Protein AF-A0A531MUA1-F1 (afdb_monomer_lite)

Secondary structure (DSSP, 8-state):
--PPP-S-EEEEEE-TT-S-EEEEEES----TT-SSSSGGG-S-HHHHHHHHTTSS-B-TTSSSB---TT-

Foldseek 3Di:
DPDDDDQWDFDWDDDPPDPDTDTDTGRDDDPVLAPPCAQCPDPPPVSVVCVVVVNWAQDPSNHHTDDDPVD

Structure (mmCIF, N/CA/C/O backbone):
data_AF-A0A531MUA1-F1
#
_entry.id   AF-A0A531MUA1-F1
#
loop_
_atom_site.group_PDB
_atom_site.id
_atom_site.type_symbol
_atom_site.label_atom_id
_atom_site.label_alt_id
_atom_site.label_comp_id
_atom_site.label_asym_id
_atom_site.label_entity_id
_atom_site.label_seq_id
_atom_site.pdbx_PDB_ins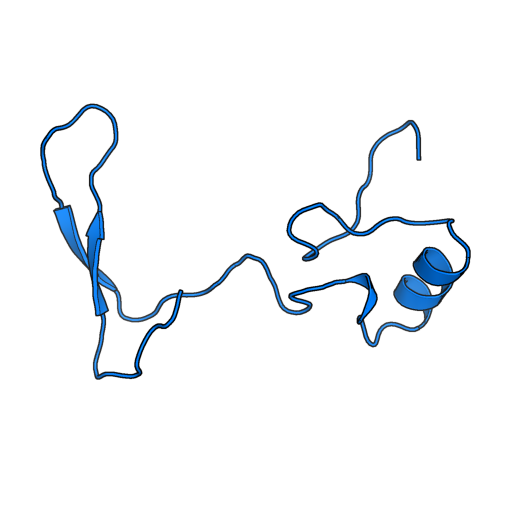_code
_atom_site.Cartn_x
_atom_site.Cartn_y
_atom_site.Cartn_z
_atom_site.occupancy
_atom_site.B_iso_or_equiv
_atom_site.auth_seq_id
_atom_site.auth_comp_id
_atom_site.auth_asym_id
_atom_site.auth_atom_id
_atom_site.pdbx_PDB_model_num
ATOM 1 N N . VAL A 1 1 ? -6.873 2.758 -9.362 1.00 48.41 1 VAL A N 1
ATOM 2 C CA . VAL A 1 1 ? -6.262 2.759 -10.712 1.00 48.41 1 VAL A CA 1
ATOM 3 C C . VAL A 1 1 ? -6.919 1.655 -11.518 1.00 48.41 1 VAL A C 1
ATOM 5 O O . VAL A 1 1 ? -6.910 0.517 -11.064 1.00 48.41 1 VAL A O 1
ATOM 8 N N . GLY A 1 2 ? -7.562 1.991 -12.637 1.00 53.88 2 GLY A N 1
ATOM 9 C CA . GLY A 1 2 ? -8.140 1.000 -13.546 1.00 53.88 2 GLY A CA 1
ATOM 10 C C . GLY A 1 2 ? -7.029 0.384 -14.381 1.00 53.88 2 GLY A C 1
ATOM 11 O O . GLY A 1 2 ? -6.741 0.858 -15.472 1.00 53.88 2 GLY A O 1
ATOM 12 N N . VAL A 1 3 ? -6.341 -0.602 -13.818 1.00 61.84 3 VAL A N 1
ATOM 13 C CA . VAL A 1 3 ? -5.301 -1.340 -14.530 1.00 61.84 3 VAL A CA 1
ATOM 14 C C . VAL A 1 3 ? -5.988 -2.428 -15.353 1.00 61.84 3 VAL A C 1
ATOM 16 O O . VAL A 1 3 ? -6.661 -3.291 -14.789 1.00 61.84 3 VAL A O 1
ATOM 19 N N . THR A 1 4 ? -5.844 -2.375 -16.677 1.00 63.06 4 THR A N 1
ATOM 20 C CA . THR A 1 4 ? -6.374 -3.412 -17.577 1.00 63.06 4 THR A CA 1
ATOM 21 C C . THR A 1 4 ? -5.385 -4.581 -17.632 1.00 63.06 4 THR A C 1
ATOM 23 O O . THR A 1 4 ? -4.185 -4.327 -17.721 1.00 63.06 4 THR A O 1
ATOM 26 N N . PRO A 1 5 ? -5.824 -5.848 -17.571 1.00 60.19 5 PRO A N 1
ATOM 27 C CA . PRO A 1 5 ? -4.908 -6.991 -17.600 1.00 60.19 5 PRO A CA 1
ATOM 28 C C . PRO A 1 5 ? -4.121 -7.104 -18.922 1.00 60.19 5 PRO A C 1
ATOM 30 O O . PRO A 1 5 ? -4.698 -6.905 -19.989 1.00 60.19 5 PRO A O 1
ATOM 33 N N . GLY A 1 6 ? -2.834 -7.471 -18.855 1.00 70.75 6 GLY A N 1
ATOM 34 C CA . GLY A 1 6 ? -1.947 -7.696 -20.011 1.00 70.75 6 GLY A CA 1
ATOM 35 C C . GLY A 1 6 ? -0.696 -8.529 -19.665 1.00 70.75 6 GLY A C 1
ATOM 36 O O . GLY A 1 6 ? -0.516 -8.888 -18.498 1.00 70.75 6 GLY A O 1
ATOM 37 N N . ASP A 1 7 ? 0.161 -8.831 -20.661 1.00 73.88 7 ASP A N 1
ATOM 38 C CA . ASP A 1 7 ? 1.372 -9.687 -20.528 1.00 73.88 7 ASP A CA 1
ATOM 39 C C . ASP A 1 7 ? 2.430 -9.115 -19.555 1.00 73.88 7 ASP A C 1
ATOM 41 O O . ASP A 1 7 ? 3.271 -9.844 -19.023 1.00 73.88 7 ASP A O 1
ATOM 45 N N . GLY A 1 8 ? 2.338 -7.816 -19.262 1.00 79.19 8 GLY A N 1
ATOM 46 C CA . GLY A 1 8 ? 3.154 -7.047 -18.326 1.00 79.19 8 GLY A CA 1
ATOM 47 C C . GLY A 1 8 ? 2.717 -5.579 -18.330 1.00 79.19 8 GLY A C 1
ATOM 48 O O . GLY A 1 8 ? 1.840 -5.191 -19.104 1.00 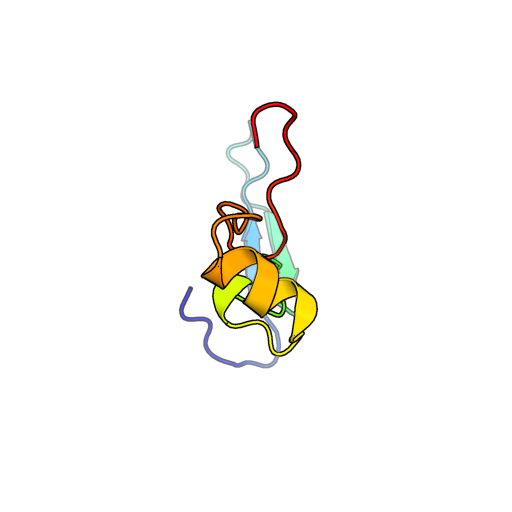79.19 8 GLY A O 1
ATOM 49 N N . PHE A 1 9 ? 3.312 -4.757 -17.465 1.00 82.31 9 PHE A N 1
ATOM 50 C CA . PHE A 1 9 ? 3.055 -3.319 -17.411 1.00 82.31 9 PHE A CA 1
ATOM 51 C C . PHE A 1 9 ? 4.347 -2.570 -17.682 1.00 82.31 9 PHE A C 1
ATOM 53 O O . PHE A 1 9 ? 5.247 -2.584 -16.850 1.00 82.31 9 PHE A O 1
ATOM 60 N N . ALA A 1 10 ? 4.424 -1.869 -18.807 1.00 87.50 10 ALA A N 1
ATOM 61 C CA . ALA A 1 10 ? 5.398 -0.797 -18.915 1.00 87.50 10 ALA A CA 1
ATOM 62 C C . ALA A 1 10 ? 4.927 0.333 -17.988 1.00 87.50 10 ALA A C 1
ATOM 64 O O . ALA A 1 10 ? 3.868 0.927 -18.203 1.00 87.50 10 ALA A O 1
ATOM 65 N N . GLY A 1 11 ? 5.668 0.563 -16.907 1.00 84.69 11 GLY A N 1
ATOM 66 C CA . GLY A 1 11 ? 5.438 1.656 -15.976 1.00 84.69 11 GLY A CA 1
ATOM 67 C C . GLY A 1 11 ? 6.476 2.735 -16.210 1.00 84.69 11 GLY A C 1
ATOM 68 O O . GLY A 1 11 ? 7.670 2.455 -16.215 1.00 84.69 11 GLY A O 1
ATOM 69 N N . GLU A 1 12 ? 6.039 3.974 -16.381 1.00 90.81 12 GLU A N 1
ATOM 70 C CA . GLU A 1 12 ? 6.947 5.107 -16.275 1.00 90.81 12 GLU A CA 1
ATOM 71 C C . GLU A 1 12 ? 6.929 5.604 -14.838 1.00 90.81 12 GLU A C 1
ATOM 73 O O . GLU A 1 12 ? 5.883 5.963 -14.292 1.00 90.81 12 GLU A O 1
ATOM 78 N N . VAL A 1 13 ? 8.101 5.625 -14.219 1.00 88.62 13 VAL A N 1
ATOM 79 C CA . VAL A 1 13 ? 8.305 6.226 -12.911 1.00 88.62 13 VAL A CA 1
ATOM 80 C C . VAL A 1 13 ? 9.291 7.356 -13.064 1.00 88.62 13 VAL A C 1
ATOM 82 O O . VAL A 1 13 ? 10.404 7.195 -13.551 1.00 88.62 13 VAL A O 1
ATOM 85 N N . GLN A 1 14 ? 8.881 8.532 -12.624 1.00 88.50 14 GLN A N 1
ATOM 86 C CA . GLN A 1 14 ? 9.794 9.644 -12.485 1.00 88.50 14 GLN A CA 1
ATOM 87 C C . GLN A 1 14 ? 10.431 9.584 -11.103 1.00 88.50 14 GLN A C 1
ATOM 89 O O . GLN A 1 14 ? 9.777 9.869 -10.095 1.00 88.50 14 GLN A O 1
ATOM 94 N N . SER A 1 15 ? 11.715 9.245 -11.048 1.00 82.31 15 SER A N 1
ATOM 95 C CA . SER A 1 15 ? 12.481 9.358 -9.813 1.00 82.31 15 SER A CA 1
ATOM 96 C C . SER A 1 15 ? 12.504 10.816 -9.346 1.00 82.31 15 SER A C 1
ATOM 98 O O . SER A 1 15 ? 12.632 11.766 -10.128 1.00 82.31 15 SER A O 1
ATOM 100 N N . ARG A 1 16 ? 12.363 11.017 -8.040 1.00 68.25 16 ARG A N 1
ATOM 101 C CA . ARG A 1 16 ? 12.227 12.353 -7.455 1.00 68.25 16 ARG A CA 1
ATOM 102 C C . ARG A 1 16 ? 13.484 13.208 -7.697 1.00 68.25 16 ARG A C 1
ATOM 104 O O . ARG A 1 16 ? 14.593 12.695 -7.652 1.00 68.25 16 ARG A O 1
ATOM 111 N N . HIS A 1 17 ? 13.304 14.519 -7.907 1.00 77.00 17 HIS A N 1
ATOM 112 C CA . HIS A 1 17 ? 14.359 15.510 -8.237 1.00 77.00 17 HIS A CA 1
ATOM 113 C C . HIS A 1 17 ? 15.038 15.341 -9.585 1.00 77.00 17 HIS A C 1
ATOM 115 O O . HIS A 1 17 ? 16.036 15.993 -9.886 1.00 77.00 17 HIS A O 1
ATOM 121 N N . THR A 1 18 ? 14.446 14.513 -10.420 1.00 85.88 18 THR A N 1
ATOM 122 C CA . THR A 1 18 ? 14.878 14.352 -11.788 1.00 85.88 18 THR A CA 1
ATOM 123 C C . THR A 1 18 ? 13.714 14.742 -12.689 1.00 85.88 18 THR A C 1
ATOM 125 O O . THR A 1 18 ? 12.553 14.583 -12.314 1.00 85.88 18 THR A O 1
ATOM 128 N N . GLN A 1 19 ? 14.006 15.261 -13.881 1.00 82.25 19 GLN A N 1
ATOM 129 C CA . GLN A 1 19 ? 13.023 15.339 -14.973 1.00 82.25 19 GLN A CA 1
ATOM 130 C C . GLN A 1 19 ? 13.079 14.091 -15.856 1.00 82.25 19 GLN A C 1
ATOM 132 O O . GLN A 1 19 ? 12.625 14.090 -16.996 1.00 82.25 19 GLN A O 1
ATOM 137 N N . ARG A 1 20 ? 13.696 13.031 -15.336 1.00 87.62 20 ARG A N 1
ATOM 138 C CA . ARG A 1 20 ? 13.947 11.819 -16.079 1.00 87.62 20 ARG A CA 1
ATOM 139 C C . ARG A 1 20 ? 12.860 10.818 -15.739 1.00 87.62 20 ARG A C 1
ATOM 141 O O . ARG A 1 20 ? 12.734 10.394 -14.593 1.00 87.62 20 ARG A O 1
ATOM 148 N N . LEU A 1 21 ? 12.087 10.462 -16.754 1.00 93.00 21 LEU A N 1
ATOM 149 C CA . LEU A 1 21 ? 11.229 9.293 -16.704 1.00 93.00 21 LEU A CA 1
ATOM 150 C C . LEU A 1 21 ? 12.096 8.048 -16.849 1.00 93.00 21 LEU A C 1
ATOM 152 O O . LEU A 1 21 ? 12.966 7.969 -17.720 1.00 93.00 21 LEU A O 1
ATOM 156 N N . GLU A 1 22 ? 11.865 7.098 -15.958 1.00 91.50 22 GLU A N 1
ATOM 157 C CA . GLU A 1 22 ? 12.450 5.774 -15.999 1.00 91.50 22 GLU A CA 1
ATOM 158 C C . GLU A 1 22 ? 11.323 4.807 -16.318 1.00 91.50 22 GLU A C 1
ATOM 160 O O . GLU A 1 22 ? 10.407 4.593 -15.524 1.00 91.50 22 GLU A O 1
ATOM 165 N N . THR A 1 23 ? 11.369 4.259 -17.523 1.00 92.88 23 THR A N 1
ATOM 166 C CA . THR A 1 23 ? 10.467 3.186 -17.906 1.00 92.88 23 THR A CA 1
ATOM 167 C C . THR A 1 23 ? 11.037 1.892 -17.364 1.00 92.88 23 THR A C 1
ATOM 169 O O . THR A 1 23 ? 12.188 1.548 -17.644 1.00 92.88 23 THR A O 1
ATOM 172 N N . PHE A 1 24 ? 10.234 1.170 -16.597 1.00 88.94 24 PHE A N 1
ATOM 173 C CA . PHE A 1 24 ? 10.537 -0.206 -16.266 1.00 88.94 24 PHE A CA 1
ATOM 174 C C . PHE A 1 24 ? 9.339 -1.084 -16.548 1.00 88.94 24 PHE A C 1
ATOM 176 O O . PHE A 1 24 ? 8.182 -0.729 -16.312 1.00 88.94 24 PHE A O 1
ATOM 183 N N . ASP A 1 25 ? 9.650 -2.274 -17.022 1.00 90.25 25 ASP A N 1
ATOM 184 C CA . ASP A 1 25 ? 8.653 -3.300 -17.200 1.00 90.25 25 ASP A CA 1
ATOM 185 C C . ASP A 1 25 ? 8.389 -3.942 -15.837 1.00 90.25 25 ASP A C 1
ATOM 187 O O . ASP A 1 25 ? 9.202 -4.684 -15.281 1.00 90.25 25 ASP A O 1
ATOM 191 N N . ALA A 1 26 ? 7.242 -3.604 -15.256 1.00 86.38 26 ALA A N 1
ATOM 192 C CA . ALA A 1 26 ? 6.720 -4.242 -14.071 1.00 86.38 26 ALA A CA 1
ATOM 193 C C . ALA A 1 26 ? 5.926 -5.464 -14.496 1.00 86.38 26 ALA A C 1
ATOM 195 O O . ALA A 1 26 ? 4.888 -5.388 -15.156 1.00 86.38 26 ALA A O 1
ATOM 196 N N . ALA A 1 27 ? 6.372 -6.617 -14.027 1.00 72.00 27 ALA A N 1
ATOM 197 C CA . ALA A 1 27 ? 5.595 -7.823 -14.206 1.00 72.00 27 ALA A CA 1
ATOM 198 C C . ALA A 1 27 ? 4.197 -7.704 -13.547 1.00 72.00 27 ALA A C 1
ATOM 200 O O . ALA A 1 27 ? 3.249 -8.279 -14.074 1.00 72.00 27 ALA A O 1
ATOM 201 N N . ARG A 1 28 ? 4.023 -6.974 -12.423 1.00 74.56 28 ARG A N 1
ATOM 202 C CA . ARG A 1 28 ? 2.741 -6.818 -11.687 1.00 74.56 28 ARG A CA 1
ATOM 203 C C . ARG A 1 28 ? 2.637 -5.481 -10.942 1.00 74.56 28 ARG A C 1
ATOM 205 O O . ARG A 1 28 ? 3.645 -4.944 -10.495 1.00 74.56 28 ARG A O 1
ATOM 212 N N . ILE A 1 29 ? 1.403 -5.023 -10.716 1.00 73.31 29 ILE A N 1
ATOM 213 C CA . ILE A 1 29 ? 1.075 -3.910 -9.815 1.00 73.31 29 ILE A CA 1
ATOM 214 C C . ILE A 1 29 ? 0.270 -4.477 -8.646 1.00 73.31 29 ILE A C 1
ATOM 216 O O . ILE A 1 29 ? -0.875 -4.894 -8.823 1.00 73.31 29 ILE A O 1
ATOM 220 N N . TYR A 1 30 ? 0.864 -4.496 -7.456 1.00 69.62 30 TYR A N 1
ATOM 221 C CA . TYR A 1 30 ? 0.123 -4.766 -6.232 1.00 69.62 30 TYR A CA 1
ATOM 222 C C . TYR A 1 30 ? -0.356 -3.450 -5.652 1.00 69.62 30 TYR A C 1
ATOM 224 O O . TYR A 1 30 ? 0.440 -2.558 -5.362 1.00 69.62 30 TYR A O 1
ATOM 232 N N . ASP A 1 31 ? -1.660 -3.360 -5.431 1.00 58.66 31 ASP A N 1
ATOM 233 C CA . ASP A 1 31 ? -2.196 -2.368 -4.520 1.00 58.66 31 ASP A CA 1
ATOM 234 C C . ASP A 1 31 ? -1.903 -2.847 -3.095 1.00 58.66 31 ASP A C 1
ATOM 236 O O . ASP A 1 31 ? -2.765 -3.373 -2.396 1.00 58.66 31 ASP A O 1
ATOM 240 N N . CYS A 1 32 ? -0.645 -2.693 -2.682 1.00 55.50 32 CYS A N 1
ATOM 241 C CA . CYS A 1 32 ? -0.231 -2.801 -1.288 1.00 55.50 32 CYS A CA 1
ATOM 242 C C . CYS A 1 32 ? -0.660 -1.559 -0.495 1.00 55.50 32 CYS A C 1
ATOM 244 O O . CYS A 1 32 ? 0.007 -1.159 0.455 1.00 55.50 32 CYS A O 1
ATOM 246 N N . SER A 1 33 ? -1.813 -0.991 -0.857 1.00 52.81 33 SER A N 1
ATOM 247 C CA . SER A 1 33 ? -2.811 -0.817 0.179 1.00 52.81 33 SER A CA 1
ATOM 248 C C . SER A 1 33 ? -2.985 -2.147 0.961 1.00 52.81 33 SER A C 1
ATOM 250 O O . SER A 1 33 ? -2.331 -2.226 1.981 1.00 52.81 33 SER A O 1
ATOM 252 N N . GLY A 1 34 ? -3.735 -3.219 0.597 1.00 53.78 34 GLY A N 1
ATOM 253 C CA . GLY A 1 34 ? -3.878 -4.451 1.459 1.00 53.78 34 GLY A CA 1
ATOM 254 C C . GLY A 1 34 ? -5.079 -5.429 1.232 1.00 53.78 34 GLY A C 1
ATOM 255 O O . GLY A 1 34 ? -5.967 -5.114 0.442 1.00 53.78 34 GLY A O 1
ATOM 256 N N . ILE A 1 35 ? -5.089 -6.633 1.899 1.00 49.12 35 ILE A N 1
ATOM 257 C CA . ILE A 1 35 ? -6.045 -7.805 1.746 1.00 49.12 35 ILE A CA 1
ATOM 258 C C . ILE A 1 35 ? -7.468 -7.453 2.109 1.00 49.12 35 ILE A C 1
ATOM 260 O O . ILE A 1 35 ? -8.433 -7.757 1.407 1.00 49.12 35 ILE A O 1
ATOM 264 N N . VAL A 1 36 ? -7.571 -6.801 3.245 1.00 59.16 36 VAL A N 1
ATOM 265 C CA . VAL A 1 36 ? -8.685 -5.940 3.439 1.00 59.16 36 VAL A CA 1
ATOM 266 C C . VAL A 1 36 ? -8.220 -4.657 2.784 1.00 59.16 36 VAL A C 1
ATOM 268 O O . VAL A 1 36 ? -7.323 -3.992 3.281 1.00 59.16 36 VAL A O 1
ATOM 271 N N . ARG A 1 37 ? -8.816 -4.340 1.632 1.00 60.50 37 ARG A N 1
ATOM 272 C CA . ARG A 1 37 ? -8.849 -2.951 1.153 1.00 60.50 37 ARG A CA 1
ATOM 273 C C . ARG A 1 37 ? -9.527 -2.059 2.191 1.00 60.50 37 ARG A C 1
ATOM 275 O O . ARG A 1 37 ? -9.437 -0.844 2.097 1.00 60.50 37 ARG A O 1
ATOM 282 N N . ASP A 1 38 ? -10.262 -2.706 3.107 1.00 67.94 38 ASP A N 1
ATOM 283 C CA . ASP A 1 38 ? -10.880 -2.128 4.274 1.00 67.94 38 ASP A CA 1
ATOM 284 C C . ASP A 1 38 ? -10.964 -3.056 5.498 1.00 67.94 38 ASP A C 1
ATOM 286 O O . ASP A 1 38 ? -11.920 -3.821 5.611 1.00 67.94 38 ASP A O 1
ATOM 290 N N . ILE A 1 39 ? -10.065 -2.923 6.475 1.00 78.88 39 ILE A N 1
ATOM 291 C CA . ILE A 1 39 ? -9.976 -3.790 7.655 1.00 78.88 39 ILE A CA 1
ATOM 292 C C . ILE A 1 39 ? -11.240 -3.818 8.529 1.00 78.88 39 ILE A C 1
ATOM 294 O O . ILE A 1 39 ? -11.421 -4.787 9.266 1.00 78.88 39 ILE A O 1
ATOM 298 N N . SER A 1 40 ? -12.179 -2.870 8.395 1.00 75.19 40 SER A N 1
ATOM 299 C CA . SER A 1 40 ? -13.498 -2.993 9.045 1.00 75.19 40 SER A CA 1
ATOM 300 C C . SER A 1 40 ? -14.380 -4.081 8.425 1.00 75.19 40 SER A C 1
ATOM 302 O O . SER A 1 40 ? -15.277 -4.603 9.075 1.00 75.19 40 SER A O 1
ATOM 304 N N . THR A 1 41 ? -14.110 -4.471 7.179 1.00 80.19 41 THR A N 1
ATOM 305 C CA . THR A 1 41 ? -14.762 -5.607 6.503 1.00 80.19 41 THR A CA 1
ATOM 306 C C . THR A 1 41 ? -14.041 -6.935 6.745 1.00 80.19 41 THR A C 1
ATOM 308 O O . THR A 1 41 ? -14.454 -7.971 6.219 1.00 80.19 41 THR A O 1
ATOM 311 N N . SER A 1 42 ? -12.988 -6.931 7.573 1.00 79.12 42 SER A N 1
ATOM 312 C CA . SER A 1 42 ? -12.209 -8.123 7.901 1.00 79.12 42 SER A CA 1
ATOM 313 C C . SER A 1 42 ? -13.115 -9.264 8.360 1.00 79.12 42 SER A C 1
ATOM 315 O O . SER A 1 42 ? -14.064 -9.069 9.120 1.00 79.12 42 SER A O 1
ATOM 317 N N . SER A 1 43 ? -12.832 -10.476 7.889 1.00 77.31 43 SER A N 1
ATOM 318 C CA . SER A 1 43 ? -13.501 -11.711 8.315 1.00 77.31 43 SER A CA 1
ATOM 319 C C . SER A 1 43 ? -13.041 -12.195 9.689 1.00 77.31 43 SER A C 1
ATOM 321 O O . SER A 1 43 ? -13.649 -13.107 10.249 1.00 77.31 43 SER A O 1
ATOM 323 N N . ASN A 1 44 ? -11.998 -11.579 10.253 1.00 85.31 44 ASN A N 1
ATOM 324 C CA . ASN A 1 44 ? -11.552 -11.875 11.601 1.00 85.31 44 ASN A CA 1
ATOM 325 C C . ASN A 1 44 ? -12.576 -11.331 12.605 1.00 85.31 44 ASN A C 1
ATOM 327 O O . ASN A 1 44 ? -12.722 -10.121 12.777 1.00 85.31 44 ASN A O 1
ATOM 331 N N . SER A 1 45 ? -13.272 -12.245 13.278 1.00 85.56 45 SER A N 1
ATOM 332 C CA . SER A 1 45 ? -14.334 -11.925 14.233 1.00 85.56 45 SER A CA 1
ATOM 333 C C . SER A 1 45 ? -13.850 -11.090 15.419 1.00 85.56 45 SER A C 1
ATOM 335 O O . SER A 1 45 ? -14.621 -10.285 15.935 1.00 85.56 45 SER A O 1
ATOM 337 N N . VAL A 1 46 ? -12.585 -11.228 15.825 1.00 89.31 46 VAL A N 1
ATOM 338 C CA . VAL A 1 46 ? -11.984 -10.416 16.891 1.00 89.31 46 VAL A CA 1
ATOM 339 C C . VAL A 1 46 ? -11.772 -8.988 16.404 1.00 89.31 46 VAL A C 1
ATOM 341 O O . VAL A 1 46 ? -12.247 -8.056 17.042 1.00 89.31 46 VAL A O 1
ATOM 344 N N . VAL A 1 47 ? -11.124 -8.813 15.250 1.00 86.38 47 VAL A N 1
ATOM 345 C CA . VAL A 1 47 ? -10.888 -7.485 14.653 1.00 86.38 47 VAL A CA 1
ATOM 346 C C . VAL A 1 47 ? -12.213 -6.771 14.394 1.00 86.38 47 VAL A C 1
ATOM 348 O O . VAL A 1 47 ? -12.372 -5.617 14.777 1.00 86.38 47 VAL A O 1
ATOM 351 N N . ARG A 1 48 ? -13.191 -7.480 13.823 1.00 86.31 48 ARG A N 1
ATOM 352 C CA . ARG A 1 48 ? -14.531 -6.948 13.569 1.00 86.31 48 ARG A CA 1
ATOM 353 C C . ARG A 1 48 ? -15.233 -6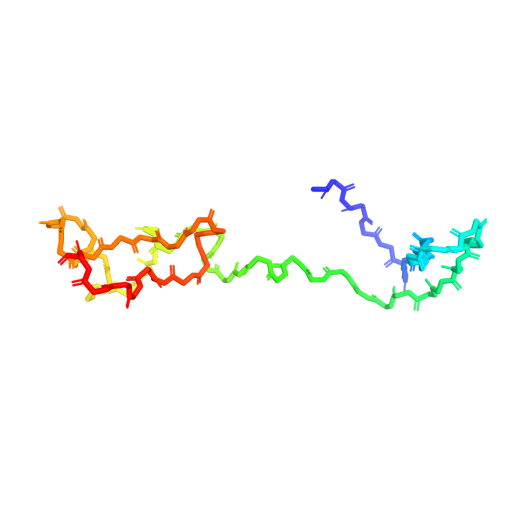.529 14.860 1.00 86.31 48 ARG A C 1
ATOM 355 O O . ARG A 1 48 ? -15.695 -5.405 14.950 1.00 86.31 48 ARG A O 1
ATOM 362 N N . SER A 1 49 ? -15.238 -7.386 15.883 1.00 89.00 49 SER A N 1
ATOM 363 C CA . SER A 1 49 ? -15.850 -7.076 17.184 1.00 89.00 49 SER A CA 1
ATOM 364 C C . SER A 1 49 ? -15.211 -5.862 17.865 1.00 89.00 49 SER A C 1
ATOM 366 O O . SER A 1 49 ? -15.913 -5.048 18.462 1.00 89.00 49 SER A O 1
ATOM 368 N N . LEU A 1 50 ? -13.886 -5.711 17.766 1.00 89.25 50 LEU A N 1
ATOM 369 C CA . LEU A 1 50 ? -13.182 -4.546 18.306 1.00 89.25 50 LEU A CA 1
ATOM 370 C C . LEU A 1 50 ? -13.565 -3.258 17.566 1.00 89.25 50 LEU A C 1
ATOM 372 O O . LEU A 1 50 ? -13.827 -2.248 18.217 1.00 89.25 50 LEU A O 1
ATOM 376 N N . VAL A 1 51 ? -13.655 -3.305 16.235 1.00 87.12 51 VAL A N 1
ATOM 377 C CA . VAL A 1 51 ? -14.086 -2.1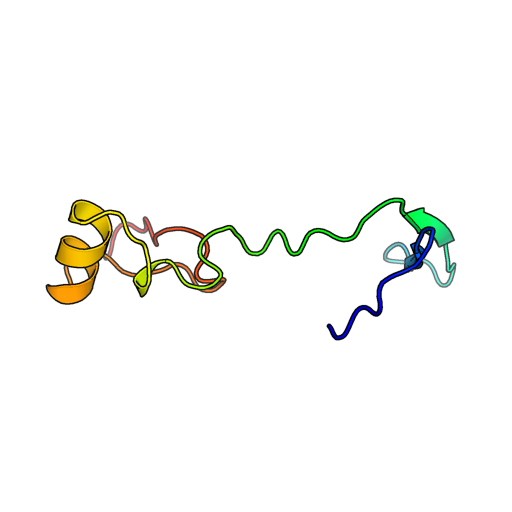65 15.412 1.00 87.12 51 VAL A CA 1
ATOM 378 C C . VAL A 1 51 ? -15.557 -1.813 15.668 1.00 87.12 51 VAL A C 1
ATOM 380 O O . VAL A 1 51 ? -15.861 -0.655 15.943 1.00 87.12 51 VAL A O 1
ATOM 383 N N . ASP A 1 52 ? -16.459 -2.799 15.672 1.00 88.75 52 ASP A N 1
ATOM 384 C CA . ASP A 1 52 ? -17.908 -2.609 15.863 1.00 88.75 52 ASP A CA 1
ATOM 385 C C . ASP A 1 52 ? -18.248 -1.975 17.221 1.00 88.75 52 ASP A C 1
ATOM 387 O O . ASP A 1 52 ? -19.220 -1.232 17.352 1.00 88.75 52 ASP A O 1
ATOM 391 N N . ARG A 1 53 ? -17.442 -2.262 18.250 1.00 89.44 53 ARG A N 1
ATOM 392 C CA . ARG A 1 53 ? -17.606 -1.735 19.614 1.00 89.44 53 ARG A CA 1
ATOM 393 C C . ARG A 1 53 ? -16.889 -0.404 19.847 1.00 89.44 53 ARG A C 1
ATOM 395 O O . ARG A 1 53 ? -16.959 0.115 20.958 1.00 89.44 53 ARG A O 1
ATOM 402 N N . GLY A 1 54 ? -16.183 0.120 18.845 1.00 83.81 54 GLY A N 1
ATOM 403 C CA . GLY A 1 54 ? -15.401 1.352 18.954 1.00 83.81 54 GLY A CA 1
ATOM 404 C C . GLY A 1 54 ? -14.126 1.223 19.795 1.00 83.81 54 GLY A C 1
ATOM 405 O O . GLY A 1 54 ? -13.634 2.230 20.285 1.00 83.81 54 GLY A O 1
ATOM 406 N N . LEU A 1 55 ? -13.605 0.004 19.981 1.00 86.25 55 LEU A N 1
ATOM 407 C CA . LEU A 1 55 ? -12.391 -0.288 20.763 1.00 86.25 55 LEU A CA 1
ATOM 408 C C . LEU A 1 55 ? -11.124 -0.414 19.898 1.00 86.25 55 LEU A C 1
ATOM 410 O O . LEU A 1 55 ? -10.026 -0.535 20.430 1.00 86.25 55 LEU A O 1
ATOM 414 N N . ALA A 1 56 ? -11.270 -0.442 18.573 1.00 87.25 56 ALA A N 1
ATOM 415 C CA . ALA A 1 56 ? -10.178 -0.357 17.610 1.00 87.25 56 ALA A CA 1
ATOM 416 C C . ALA A 1 56 ? -10.650 0.408 16.369 1.00 87.25 56 ALA A C 1
ATOM 418 O O . ALA A 1 56 ? -11.832 0.382 16.023 1.00 87.25 56 ALA A O 1
ATOM 419 N N . ARG A 1 57 ? -9.721 1.054 15.663 1.00 86.12 57 ARG A N 1
ATOM 420 C CA . ARG A 1 57 ? -10.002 1.825 14.446 1.00 86.12 57 ARG A CA 1
ATOM 421 C C . ARG A 1 57 ? -9.148 1.307 13.274 1.00 86.12 57 ARG A C 1
ATOM 423 O O . ARG A 1 57 ? -7.960 1.065 13.479 1.00 86.12 57 ARG A O 1
ATOM 430 N N . PRO A 1 58 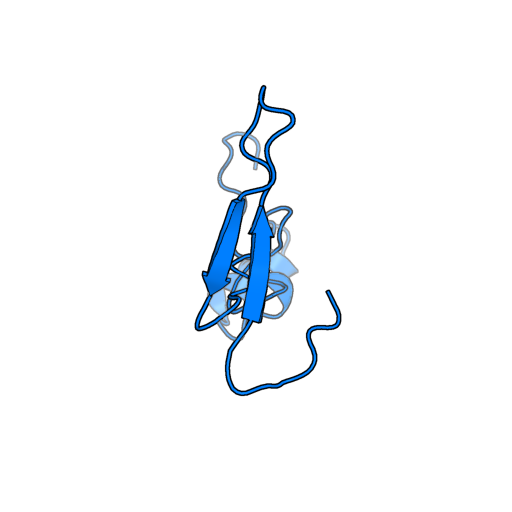? -9.707 1.125 12.058 1.00 87.06 58 PRO A N 1
ATOM 431 C CA . PRO A 1 58 ? -8.932 0.910 10.832 1.00 87.06 58 PRO A CA 1
ATOM 432 C C . PRO A 1 58 ? -7.876 1.995 10.602 1.00 87.06 58 PRO A C 1
ATOM 434 O O . PRO A 1 58 ? -8.133 3.165 10.886 1.00 87.06 58 PRO A O 1
ATOM 437 N N . ASP A 1 59 ? -6.731 1.640 10.024 1.00 80.56 59 ASP A N 1
ATOM 438 C CA . ASP A 1 59 ? -5.778 2.633 9.542 1.00 80.56 59 ASP A CA 1
ATOM 439 C C . ASP A 1 59 ? -6.336 3.391 8.314 1.00 80.56 59 ASP A C 1
ATOM 441 O O . ASP A 1 59 ? -7.327 2.972 7.706 1.00 80.56 59 ASP A O 1
ATOM 445 N N . PRO A 1 60 ? -5.730 4.519 7.919 1.00 69.25 60 PRO A N 1
ATOM 446 C CA . PRO A 1 60 ? -6.247 5.341 6.825 1.00 69.25 60 PRO A CA 1
ATOM 447 C C . PRO A 1 60 ? -6.242 4.695 5.427 1.00 69.25 60 PRO A C 1
ATOM 449 O O . PRO A 1 60 ? -7.077 5.065 4.602 1.00 69.25 60 PRO A O 1
ATOM 452 N N . LEU A 1 61 ? -5.335 3.750 5.135 1.00 70.62 61 LEU A N 1
ATOM 453 C CA . LEU A 1 61 ? -5.374 2.959 3.889 1.00 70.62 61 LEU A CA 1
ATOM 454 C C . LEU A 1 61 ? -6.372 1.801 3.997 1.00 70.62 61 LEU A C 1
ATOM 456 O O . LEU A 1 61 ? -6.722 1.190 2.990 1.00 70.62 61 LEU A O 1
ATOM 460 N N . ARG A 1 62 ? -6.873 1.597 5.218 1.00 72.75 62 ARG A N 1
ATOM 461 C CA . ARG A 1 62 ? -7.800 0.585 5.689 1.00 72.75 62 AR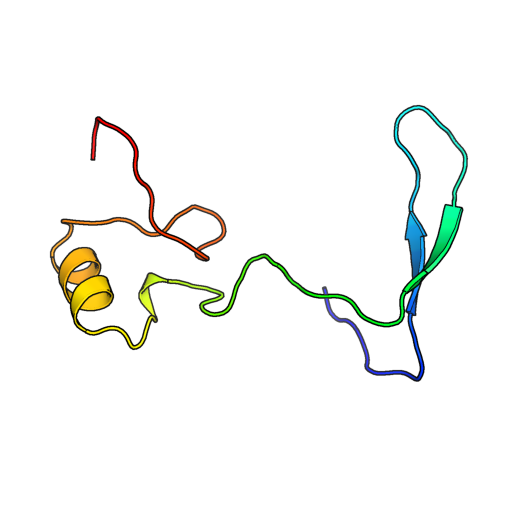G A CA 1
ATOM 462 C C . ARG A 1 62 ? -7.239 -0.818 5.510 1.00 72.75 62 ARG A C 1
ATOM 464 O O . ARG A 1 62 ? -7.966 -1.757 5.215 1.00 72.75 62 ARG A O 1
ATOM 471 N N . ILE A 1 63 ? -5.936 -0.953 5.701 1.00 73.44 63 ILE A N 1
ATOM 472 C CA . ILE A 1 63 ? -5.174 -2.166 5.367 1.00 73.44 63 ILE A CA 1
ATOM 473 C C . ILE A 1 63 ? -4.683 -2.876 6.620 1.00 73.44 63 ILE A C 1
ATOM 475 O O . ILE A 1 63 ? -4.533 -4.097 6.634 1.00 73.44 63 ILE A O 1
ATOM 479 N N . GLY A 1 64 ? -4.519 -2.101 7.688 1.00 78.38 64 GLY A N 1
ATOM 480 C CA . GLY A 1 64 ? -4.179 -2.483 9.046 1.00 78.38 64 GLY A CA 1
ATOM 481 C C . GLY A 1 64 ? -4.996 -1.689 10.072 1.00 78.38 64 GLY A C 1
ATOM 482 O O . GLY A 1 64 ? -5.961 -1.008 9.727 1.00 78.38 64 GLY A O 1
ATOM 483 N N . LEU A 1 65 ? -4.646 -1.824 11.354 1.00 83.00 65 LEU A N 1
ATOM 484 C CA . LEU A 1 65 ? -5.272 -1.124 12.483 1.00 83.00 65 LEU A CA 1
ATOM 485 C C . LEU A 1 65 ? -4.426 0.079 12.911 1.00 83.00 65 LEU A C 1
ATOM 487 O O . LEU A 1 65 ? -3.200 0.038 12.823 1.00 83.00 65 LEU A O 1
ATOM 491 N N . ASP A 1 66 ? -5.082 1.117 13.421 1.00 79.94 66 ASP A N 1
ATOM 492 C CA . ASP A 1 66 ? -4.426 2.257 14.059 1.00 79.94 66 ASP A CA 1
ATOM 493 C C . ASP A 1 66 ? -3.983 1.887 15.485 1.00 79.94 66 ASP A C 1
ATOM 495 O O . ASP A 1 66 ? -4.765 1.343 16.264 1.00 79.94 66 ASP A O 1
ATOM 499 N N . VAL A 1 67 ? -2.712 2.142 15.804 1.00 79.12 67 VAL A N 1
ATOM 500 C CA . VAL A 1 67 ? -2.030 1.662 17.022 1.00 79.12 67 VAL A CA 1
ATOM 501 C C . VAL A 1 67 ? -1.442 2.801 17.875 1.00 79.12 67 VAL A C 1
ATOM 503 O O . VAL A 1 67 ? -0.495 2.582 18.630 1.00 79.12 67 VAL A O 1
ATOM 506 N N . SER A 1 68 ? -1.956 4.033 17.749 1.00 66.75 68 SER A N 1
ATOM 507 C CA . SER A 1 68 ? -1.483 5.198 18.529 1.00 66.75 68 SER A CA 1
ATOM 508 C C . SER A 1 68 ? -1.903 5.183 20.017 1.00 66.75 68 SER A C 1
ATOM 510 O O . SER A 1 68 ? -2.812 4.460 20.411 1.00 66.75 68 SER A O 1
ATOM 512 N N . ALA A 1 69 ? -1.230 5.974 20.865 1.00 63.09 69 ALA A N 1
ATOM 513 C CA . ALA A 1 69 ? -1.406 5.949 22.328 1.00 63.09 69 ALA A CA 1
ATOM 514 C C . ALA A 1 69 ? -2.699 6.613 22.852 1.00 63.09 69 ALA A C 1
ATOM 516 O O . ALA A 1 69 ? -3.061 6.374 24.000 1.00 63.09 69 ALA A O 1
ATOM 517 N N . ASP A 1 70 ? -3.388 7.404 22.023 1.00 62.22 70 ASP A N 1
ATOM 518 C CA . ASP A 1 70 ? -4.650 8.082 22.366 1.00 62.22 70 ASP A CA 1
ATOM 519 C C . ASP A 1 70 ? -5.891 7.314 21.856 1.00 62.22 70 ASP A C 1
ATOM 521 O O . ASP A 1 70 ? -6.965 7.903 21.710 1.00 62.22 70 ASP A O 1
ATOM 525 N N . CYS A 1 71 ? -5.731 6.028 21.509 1.00 52.75 71 CYS A N 1
ATOM 526 C CA . CYS A 1 71 ? -6.834 5.163 21.077 1.00 52.75 71 CYS A CA 1
ATOM 527 C C . CYS A 1 71 ? -7.839 4.886 22.202 1.00 52.75 71 CYS A C 1
ATOM 529 O O . CYS A 1 71 ? -7.403 4.600 23.341 1.00 52.75 71 CYS A O 1
#

Radius of gyration: 17.86 Å; chains: 1; bounding box: 33×27×43 Å

Sequence (71 aa):
VGVTPGDGFAGEVQSRHTQRLETFDAARIYDCSGIVRDISTSSNSVVRSLVDRGLARPDPLRIGLDVSADC

pLDDT: mean 76.57, std 12.2, range [48.41, 93.0]